Protein AF-A0A062FSZ6-F1 (afdb_monomer)

Radius of gyration: 15.23 Å; Cα contacts (8 Å, |Δi|>4): 38; chains: 1; bounding box: 30×36×31 Å

Mean predicted aligned error: 6.64 Å

pLDDT: mean 86.61, std 11.58, range [44.91, 98.12]

Foldseek 3Di:
DVCCVPPVPVVVVVVVVLVVQLVVLVVVCCVVPVPDDSVNSVVVSVLVVVLVVQLVPDPDPVSNVVSVVVSVVVVD

Secondary structure (DSSP, 8-state):
-HHHHH-HHHHHHHHHHHHHHHHHHHHHHHHH-TT--HHHHHHHHHHHHHHHHHHHH-SSHHHHHHHHHHHHHTT-

Structure (mmCIF, N/CA/C/O backbone):
data_AF-A0A062FSZ6-F1
#
_entry.id   AF-A0A062FSZ6-F1
#
loop_
_atom_site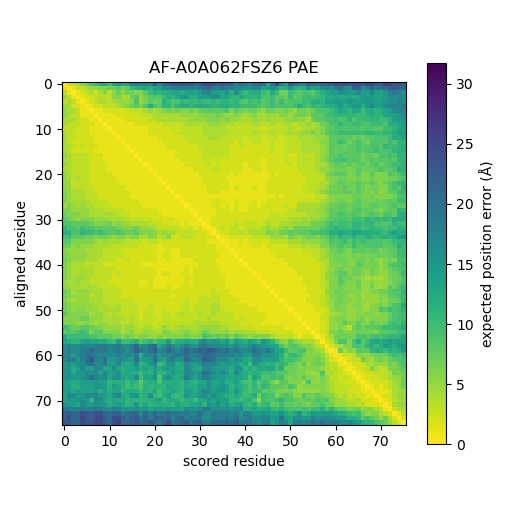.group_PDB
_atom_site.id
_atom_site.type_symbol
_atom_site.label_atom_id
_atom_site.label_alt_id
_atom_site.label_comp_id
_atom_site.label_asym_id
_atom_site.label_entity_id
_atom_site.label_seq_id
_atom_site.pdbx_PDB_ins_code
_atom_site.Cartn_x
_atom_site.Cartn_y
_atom_site.Cartn_z
_atom_site.occupancy
_atom_site.B_iso_or_equiv
_atom_site.auth_seq_id
_atom_site.auth_comp_id
_atom_site.auth_asym_id
_atom_site.auth_atom_id
_atom_site.pdbx_PDB_model_num
ATOM 1 N N . PHE A 1 1 ? 12.628 7.456 -5.173 1.00 60.84 1 PHE A N 1
ATOM 2 C CA . PHE A 1 1 ? 13.192 8.821 -5.083 1.00 60.84 1 PHE A CA 1
ATOM 3 C C . PHE A 1 1 ? 13.462 9.380 -6.480 1.00 60.84 1 PHE A C 1
ATOM 5 O O . PHE A 1 1 ? 13.020 10.483 -6.762 1.00 60.84 1 PHE A O 1
ATOM 12 N N . GLU A 1 2 ? 14.049 8.594 -7.389 1.00 74.50 2 GLU A N 1
ATOM 13 C CA . GLU A 1 2 ? 14.271 8.992 -8.793 1.00 74.50 2 GLU A CA 1
ATOM 14 C C . GLU A 1 2 ? 12.980 9.254 -9.584 1.00 74.50 2 GLU A C 1
ATOM 16 O O . GLU A 1 2 ? 12.849 10.284 -10.235 1.00 74.50 2 GLU A O 1
ATOM 21 N N . THR A 1 3 ? 11.959 8.404 -9.446 1.00 72.12 3 THR A N 1
ATOM 22 C CA . THR A 1 3 ? 10.666 8.571 -10.142 1.00 72.12 3 THR A CA 1
ATOM 23 C C . THR A 1 3 ? 9.954 9.888 -9.831 1.00 72.12 3 THR A C 1
ATOM 25 O O . THR A 1 3 ? 9.241 10.411 -10.683 1.00 72.12 3 THR A O 1
AT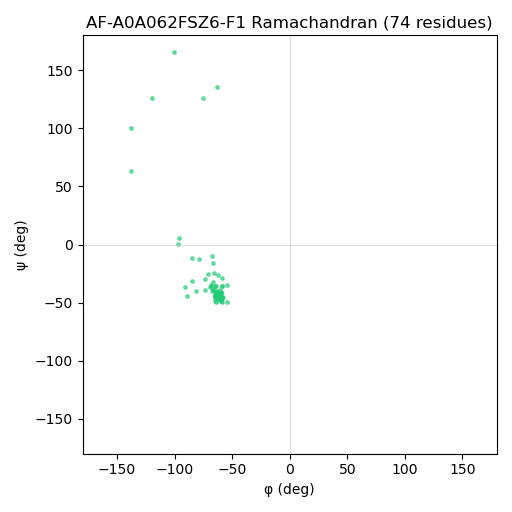OM 28 N N . LYS A 1 4 ? 10.170 10.465 -8.641 1.00 77.25 4 LYS A N 1
ATOM 29 C CA . LYS A 1 4 ? 9.622 11.776 -8.258 1.00 77.25 4 LYS A CA 1
ATOM 30 C C . LYS A 1 4 ? 10.219 12.914 -9.093 1.00 77.25 4 LYS A C 1
ATOM 32 O O . LYS A 1 4 ? 9.528 13.898 -9.336 1.00 77.25 4 LYS A O 1
ATOM 37 N N . LEU A 1 5 ? 11.478 12.777 -9.506 1.00 81.06 5 LEU A N 1
ATOM 38 C CA . LEU A 1 5 ? 12.212 13.777 -10.280 1.00 81.06 5 LEU A CA 1
ATOM 39 C C . LEU A 1 5 ? 12.001 13.571 -11.785 1.00 81.06 5 LEU A C 1
ATOM 41 O O . LEU A 1 5 ? 11.710 14.529 -12.492 1.00 81.06 5 LEU A O 1
ATOM 45 N N . THR A 1 6 ? 12.072 12.325 -12.260 1.00 90.12 6 THR A N 1
ATOM 46 C CA . THR A 1 6 ? 12.011 11.999 -13.697 1.00 90.12 6 THR A CA 1
ATOM 47 C C . THR A 1 6 ? 10.577 11.873 -14.223 1.00 90.12 6 THR A C 1
ATOM 49 O O . THR A 1 6 ? 10.303 12.217 -15.369 1.00 90.12 6 THR A O 1
ATOM 52 N N . TYR A 1 7 ? 9.631 11.429 -13.384 1.00 90.94 7 TYR A N 1
ATOM 53 C CA . TYR A 1 7 ? 8.226 11.202 -13.758 1.00 90.94 7 TYR A CA 1
ATOM 54 C C . TYR A 1 7 ? 7.250 11.703 -12.673 1.00 90.94 7 TYR A C 1
ATOM 56 O O . TYR A 1 7 ? 6.478 10.922 -12.104 1.00 90.94 7 TYR A O 1
ATOM 64 N N . PRO A 1 8 ? 7.220 13.018 -12.386 1.00 90.69 8 PRO A N 1
ATOM 65 C CA . PRO A 1 8 ? 6.490 13.581 -11.246 1.00 90.69 8 PRO A CA 1
ATOM 66 C C . PRO A 1 8 ? 4.984 13.284 -11.269 1.00 90.69 8 PRO A C 1
ATOM 68 O O . PRO A 1 8 ? 4.388 13.025 -10.224 1.00 90.69 8 PRO A O 1
ATOM 71 N N . LYS A 1 9 ? 4.357 13.261 -12.454 1.00 92.38 9 LYS A N 1
ATOM 72 C CA . LYS A 1 9 ? 2.930 12.920 -12.593 1.00 92.38 9 LYS A CA 1
ATOM 73 C C . LYS A 1 9 ? 2.650 11.467 -12.200 1.00 92.38 9 LYS A C 1
ATOM 75 O O . LYS A 1 9 ? 1.728 11.219 -11.431 1.00 92.38 9 LYS A O 1
ATOM 80 N N . ALA A 1 10 ? 3.466 10.525 -12.677 1.00 90.94 10 ALA A N 1
ATOM 81 C CA . ALA A 1 10 ? 3.328 9.111 -12.333 1.00 90.94 10 ALA A CA 1
ATOM 82 C C . ALA A 1 10 ? 3.569 8.880 -10.834 1.00 90.94 10 ALA A C 1
ATOM 84 O O . ALA A 1 10 ? 2.808 8.162 -10.188 1.00 90.94 10 ALA A O 1
ATOM 85 N N . TYR A 1 11 ? 4.564 9.564 -10.262 1.00 92.31 11 TYR A N 1
ATOM 86 C CA . TYR A 1 11 ? 4.830 9.528 -8.826 1.00 92.31 11 TYR A CA 1
ATOM 87 C C . TYR A 1 11 ? 3.628 10.005 -7.997 1.00 92.31 11 TYR A C 1
ATOM 89 O O . TYR A 1 11 ? 3.212 9.316 -7.067 1.00 92.31 11 TYR A O 1
ATOM 97 N N . ILE A 1 12 ? 3.035 11.156 -8.338 1.00 93.69 12 ILE A N 1
ATOM 98 C CA . ILE A 1 12 ? 1.863 11.682 -7.618 1.00 93.69 12 ILE A CA 1
ATOM 99 C C . ILE A 1 12 ? 0.689 10.706 -7.712 1.00 93.69 12 ILE A C 1
ATOM 101 O O . ILE A 1 12 ? 0.013 10.464 -6.712 1.00 93.69 12 ILE A O 1
ATOM 105 N N . THR A 1 13 ? 0.459 10.121 -8.888 1.00 94.75 13 THR A N 1
ATOM 106 C CA . THR A 1 13 ? -0.577 9.102 -9.074 1.00 94.75 13 THR A CA 1
ATOM 107 C C . THR A 1 13 ? -0.336 7.894 -8.170 1.00 94.75 13 THR A C 1
ATOM 109 O O . THR A 1 13 ? -1.252 7.493 -7.456 1.00 94.75 13 THR A O 1
ATOM 112 N N . ALA A 1 14 ? 0.891 7.368 -8.110 1.00 92.00 14 ALA A N 1
ATOM 113 C CA . ALA A 1 14 ? 1.236 6.248 -7.232 1.00 92.00 14 ALA A CA 1
ATOM 114 C C . ALA A 1 14 ? 1.005 6.572 -5.744 1.00 92.00 14 ALA A C 1
ATOM 116 O O . ALA A 1 14 ? 0.445 5.758 -5.012 1.00 92.00 14 ALA A O 1
ATOM 117 N N . VAL A 1 15 ? 1.361 7.784 -5.298 1.00 93.94 15 VAL A N 1
ATOM 118 C CA . VAL A 1 15 ? 1.094 8.238 -3.921 1.00 93.94 15 VAL A CA 1
ATOM 119 C C . VAL A 1 15 ? -0.409 8.299 -3.637 1.00 93.94 15 VAL A C 1
ATOM 121 O O . VAL A 1 15 ? -0.847 7.827 -2.590 1.00 93.94 15 VAL A O 1
ATOM 124 N N . ARG A 1 16 ? -1.214 8.837 -4.564 1.00 96.25 16 ARG A N 1
ATOM 125 C CA . ARG A 1 16 ? -2.679 8.891 -4.413 1.00 96.25 16 ARG A CA 1
ATOM 126 C C . ARG A 1 16 ? -3.288 7.498 -4.303 1.00 96.25 16 ARG A C 1
ATOM 128 O O . ARG A 1 16 ? -4.106 7.277 -3.414 1.00 96.25 16 ARG A O 1
ATOM 135 N N . TYR A 1 17 ? -2.859 6.570 -5.157 1.00 94.88 17 TYR A N 1
ATOM 136 C CA . TYR A 1 17 ? -3.307 5.181 -5.093 1.00 94.88 17 TYR A CA 1
ATOM 137 C C . TYR A 1 17 ? -2.932 4.519 -3.770 1.00 94.88 17 TYR A C 1
ATOM 139 O O . TYR A 1 17 ? -3.780 3.870 -3.168 1.00 94.88 17 TYR A O 1
ATOM 147 N N . ARG A 1 18 ? -1.708 4.736 -3.271 1.00 94.94 18 ARG A N 1
ATOM 148 C CA . ARG A 1 18 ? -1.279 4.200 -1.972 1.00 94.94 18 ARG A CA 1
ATOM 149 C C . ARG A 1 18 ? -2.175 4.688 -0.832 1.00 94.94 18 ARG A C 1
ATOM 151 O O . ARG A 1 18 ? -2.593 3.892 0.002 1.00 94.94 18 ARG A O 1
ATOM 158 N N . THR A 1 19 ? -2.482 5.984 -0.804 1.00 97.00 19 THR A N 1
ATOM 159 C CA . THR A 1 19 ? -3.365 6.564 0.217 1.00 97.00 19 THR A CA 1
ATOM 160 C C . THR A 1 19 ? -4.789 6.027 0.105 1.00 97.00 19 THR A C 1
ATOM 162 O O . THR A 1 19 ? -5.383 5.669 1.118 1.00 97.00 19 THR A O 1
ATOM 165 N N . TRP A 1 20 ? -5.335 5.949 -1.112 1.00 98.12 20 TRP A N 1
ATOM 166 C CA . TRP A 1 20 ? -6.670 5.396 -1.340 1.00 98.12 20 TRP A CA 1
ATOM 167 C C . TRP A 1 20 ? -6.758 3.939 -0.875 1.00 98.12 20 TRP A C 1
ATOM 169 O O . TRP A 1 20 ? -7.647 3.607 -0.097 1.00 98.12 20 TRP A O 1
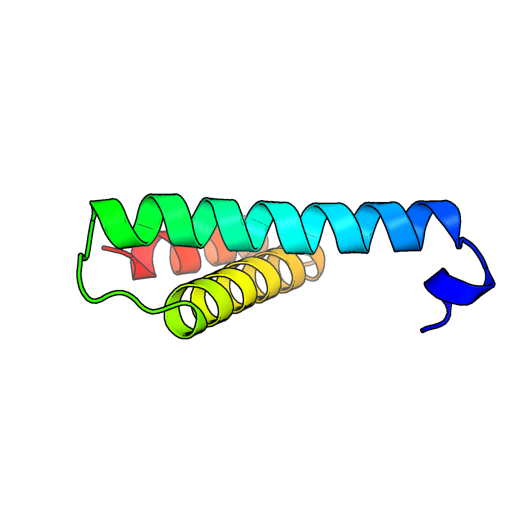ATOM 179 N N . LEU A 1 21 ? -5.796 3.101 -1.269 1.00 97.44 21 LEU A N 1
ATOM 180 C CA . LEU A 1 21 ? -5.783 1.683 -0.921 1.00 97.44 21 LEU A CA 1
ATOM 181 C C . LEU A 1 21 ? -5.673 1.466 0.593 1.00 97.44 21 LEU A C 1
ATOM 183 O O . LEU A 1 21 ? -6.362 0.611 1.135 1.00 97.44 21 LEU A O 1
ATOM 187 N N . LEU A 1 22 ? -4.858 2.261 1.292 1.00 97.88 22 LEU A N 1
ATOM 188 C CA . LEU A 1 22 ? -4.753 2.191 2.751 1.00 97.88 22 LEU A CA 1
ATOM 189 C C . LEU A 1 22 ? -6.090 2.495 3.445 1.00 97.88 22 LEU A C 1
ATOM 191 O O . LEU A 1 22 ? -6.485 1.784 4.369 1.00 97.88 22 LEU A O 1
ATOM 195 N N . ASN A 1 23 ? -6.794 3.531 2.985 1.00 97.75 23 ASN A N 1
ATOM 196 C CA . ASN A 1 23 ? -8.108 3.884 3.519 1.00 97.75 23 ASN A CA 1
ATOM 197 C C . ASN A 1 23 ? -9.154 2.808 3.210 1.00 97.75 23 ASN A C 1
ATOM 199 O O . ASN A 1 23 ? -9.983 2.505 4.065 1.00 97.75 23 ASN A O 1
ATOM 203 N N . GLU A 1 24 ? -9.100 2.218 2.015 1.00 97.88 24 GLU A N 1
ATOM 204 C CA . GLU A 1 24 ? -9.996 1.133 1.622 1.00 97.88 24 GLU A CA 1
ATOM 205 C C . GLU A 1 24 ? -9.771 -0.105 2.498 1.00 97.88 24 GLU A C 1
ATOM 207 O O . GLU A 1 24 ? -10.712 -0.614 3.100 1.00 97.88 24 GLU A O 1
ATOM 212 N N . ILE A 1 25 ? -8.514 -0.528 2.666 1.00 96.94 25 ILE A N 1
ATOM 213 C CA . ILE A 1 25 ? -8.129 -1.634 3.552 1.00 96.94 25 ILE A CA 1
ATOM 214 C C . ILE A 1 25 ? -8.656 -1.387 4.970 1.00 96.94 25 ILE A C 1
ATOM 216 O O . ILE A 1 25 ? -9.320 -2.253 5.532 1.00 96.94 25 ILE A O 1
ATOM 220 N N . TYR A 1 26 ? -8.431 -0.195 5.528 1.00 98.00 26 TYR A N 1
ATOM 221 C CA . TYR A 1 26 ? -8.928 0.161 6.859 1.00 98.00 26 TYR A CA 1
ATOM 222 C C . TYR A 1 26 ? -10.465 0.114 6.957 1.00 98.00 26 TYR A C 1
ATOM 224 O O . TYR A 1 26 ? -11.006 -0.456 7.905 1.00 98.00 26 TYR A O 1
ATOM 232 N N . SER A 1 27 ? -11.168 0.656 5.957 1.00 97.50 27 SER A N 1
ATOM 233 C CA . SER A 1 27 ? -12.637 0.649 5.867 1.00 97.50 27 SER A CA 1
ATOM 234 C C . SER A 1 27 ? -13.221 -0.765 5.864 1.00 97.50 27 SER A C 1
ATOM 236 O O . SER A 1 27 ? -14.281 -0.996 6.445 1.00 97.50 27 SER A O 1
ATOM 238 N N . GLN A 1 28 ? -12.541 -1.728 5.239 1.00 96.88 28 GLN A N 1
ATOM 239 C CA . GLN A 1 28 ? -12.976 -3.125 5.261 1.00 96.88 28 GLN A CA 1
ATOM 240 C C . GLN A 1 28 ? -12.563 -3.840 6.556 1.00 96.88 28 GLN A C 1
ATOM 242 O O . GLN A 1 28 ? -13.371 -4.568 7.130 1.00 96.88 28 GLN A O 1
ATOM 247 N N . LEU A 1 29 ? -11.352 -3.590 7.066 1.00 95.69 29 LEU A N 1
ATOM 248 C CA . LEU A 1 29 ? -10.852 -4.190 8.308 1.00 95.69 29 LEU A CA 1
ATOM 249 C C . LEU A 1 29 ? -11.749 -3.880 9.504 1.00 95.69 29 LEU A C 1
ATOM 251 O O . LEU A 1 29 ? -12.099 -4.798 10.239 1.00 95.69 29 LEU A O 1
ATOM 255 N N . ILE A 1 30 ? -12.184 -2.627 9.665 1.00 96.50 30 ILE A N 1
ATOM 256 C CA . ILE A 1 30 ? -13.019 -2.231 10.809 1.00 96.50 30 ILE A CA 1
ATOM 257 C C . ILE A 1 30 ? -14.409 -2.893 10.795 1.00 96.50 30 ILE A C 1
ATOM 259 O O . ILE A 1 30 ? -15.018 -3.073 11.847 1.00 96.50 30 ILE A O 1
ATOM 263 N N . LYS A 1 31 ? -14.909 -3.293 9.614 1.00 96.50 31 LYS A N 1
ATOM 264 C CA . LYS A 1 31 ? -16.175 -4.037 9.481 1.00 96.50 31 LYS A CA 1
ATOM 265 C C . LYS A 1 31 ? -16.046 -5.487 9.940 1.00 96.50 31 LYS A C 1
ATOM 267 O O . LYS A 1 31 ? -17.032 -6.066 10.379 1.00 96.50 31 LYS A O 1
ATOM 272 N N . LEU A 1 32 ? -14.854 -6.070 9.811 1.00 94.75 32 LEU A N 1
ATOM 273 C CA . LEU A 1 32 ? -14.566 -7.453 10.202 1.00 94.75 32 LEU A CA 1
ATOM 274 C C . LEU A 1 32 ? -14.067 -7.548 11.649 1.00 94.75 32 LEU A C 1
ATOM 276 O O . LEU A 1 32 ? -14.392 -8.494 12.360 1.00 94.75 32 LEU A O 1
ATOM 280 N N . LYS A 1 33 ? -13.283 -6.561 12.087 1.00 92.88 33 LYS A N 1
ATOM 281 C CA . LYS A 1 33 ? -12.652 -6.478 13.402 1.00 92.88 33 LYS A CA 1
ATOM 282 C C . LYS A 1 33 ? -12.783 -5.042 13.914 1.00 92.88 33 LYS A C 1
ATOM 284 O O . LYS A 1 33 ? -12.024 -4.163 13.520 1.00 92.88 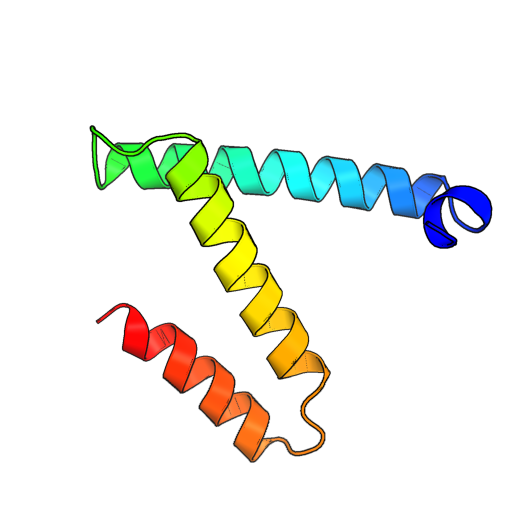33 LYS A O 1
ATOM 289 N N . THR A 1 34 ? -13.750 -4.795 14.794 1.00 93.25 34 THR A N 1
ATOM 290 C CA . THR A 1 34 ? -14.118 -3.439 15.251 1.00 93.25 34 THR A CA 1
ATOM 291 C C . THR A 1 34 ? -13.044 -2.727 16.077 1.00 93.25 34 THR A C 1
ATOM 293 O O . THR A 1 34 ? -13.126 -1.518 16.257 1.00 93.25 34 THR A O 1
ATOM 296 N N . ASP A 1 35 ? -12.051 -3.455 16.589 1.00 95.25 35 ASP A N 1
ATOM 297 C CA . ASP A 1 35 ? -10.879 -2.919 17.290 1.00 95.25 35 ASP A CA 1
ATOM 298 C C . ASP A 1 35 ? -9.648 -2.759 16.376 1.00 95.25 35 ASP A C 1
ATOM 300 O O . ASP A 1 35 ? -8.570 -2.414 16.857 1.00 95.25 35 ASP A O 1
ATOM 304 N N . ALA A 1 36 ? -9.785 -3.000 15.065 1.00 95.38 36 ALA A N 1
ATOM 305 C CA . ALA A 1 36 ? -8.702 -2.808 14.108 1.00 95.38 36 ALA A CA 1
ATOM 306 C C . ALA A 1 36 ? -8.270 -1.338 14.044 1.00 95.38 36 ALA A C 1
ATOM 308 O O . ALA A 1 36 ? -9.078 -0.413 13.958 1.00 95.38 36 ALA A O 1
ATOM 309 N N . THR A 1 37 ? -6.962 -1.123 14.036 1.00 96.75 37 THR A N 1
ATOM 310 C CA . THR A 1 37 ? -6.348 0.198 13.991 1.00 96.75 37 THR A CA 1
ATOM 311 C C . THR A 1 37 ? -5.876 0.544 12.582 1.00 96.75 37 THR A C 1
ATOM 313 O O . THR A 1 37 ? -5.702 -0.304 11.704 1.00 96.75 37 THR A O 1
ATOM 316 N N . PHE A 1 38 ? -5.577 1.822 12.362 1.00 95.38 38 PHE A N 1
ATOM 317 C CA . PHE A 1 38 ? -4.938 2.253 11.121 1.00 95.38 38 PHE A CA 1
ATOM 318 C C . PHE A 1 38 ? -3.540 1.634 10.926 1.00 95.38 38 PHE A C 1
ATOM 320 O O . PHE A 1 38 ? -3.086 1.475 9.792 1.00 95.38 38 PHE A O 1
ATOM 327 N N . GLN A 1 39 ? -2.851 1.259 12.013 1.00 96.81 39 GLN A N 1
ATOM 328 C CA . GLN A 1 39 ? -1.574 0.545 11.919 1.00 96.81 39 GLN A CA 1
ATOM 329 C C . GLN A 1 39 ? -1.764 -0.877 11.391 1.00 96.81 39 GLN A C 1
ATOM 331 O O . GLN A 1 39 ? -0.957 -1.316 10.578 1.00 96.81 39 GLN A O 1
ATOM 336 N N . ASP A 1 40 ? -2.853 -1.552 11.761 1.00 95.56 40 ASP A N 1
ATOM 337 C CA . ASP A 1 40 ? -3.166 -2.890 11.246 1.00 95.56 40 ASP A CA 1
ATOM 338 C C . ASP A 1 40 ? -3.424 -2.847 9.736 1.00 95.56 40 ASP A C 1
ATOM 340 O O . ASP A 1 40 ? -2.869 -3.642 8.978 1.00 95.56 40 ASP A O 1
ATOM 344 N N . ALA A 1 41 ? -4.169 -1.840 9.267 1.00 97.31 41 ALA A N 1
ATOM 345 C CA . ALA A 1 41 ? -4.363 -1.601 7.836 1.00 97.31 41 ALA A CA 1
ATOM 346 C C . ALA A 1 41 ? -3.043 -1.313 7.102 1.00 97.31 41 ALA A C 1
ATOM 348 O O . ALA A 1 41 ? -2.816 -1.787 5.987 1.00 97.31 41 ALA A O 1
ATOM 349 N N . LYS A 1 42 ? -2.138 -0.561 7.737 1.00 96.56 42 LYS A N 1
ATOM 350 C CA . LYS A 1 42 ? -0.813 -0.266 7.186 1.00 96.56 42 LYS A CA 1
ATOM 351 C C . LYS A 1 42 ? 0.072 -1.512 7.116 1.00 96.56 42 LYS A C 1
ATOM 353 O O . LYS A 1 42 ? 0.769 -1.692 6.119 1.00 96.56 42 LYS A O 1
ATOM 358 N N . LEU A 1 43 ? 0.025 -2.372 8.133 1.00 96.31 43 LEU A N 1
ATOM 359 C CA . LEU A 1 43 ? 0.727 -3.652 8.139 1.00 96.31 43 LEU A CA 1
ATOM 360 C C . LEU A 1 43 ? 0.198 -4.562 7.026 1.00 96.31 43 LEU A C 1
ATOM 362 O O . LEU A 1 43 ? 0.985 -5.132 6.276 1.00 96.31 43 LEU A O 1
ATOM 366 N N . PHE A 1 44 ? -1.123 -4.619 6.852 1.00 94.69 44 PHE A N 1
ATOM 367 C CA . PHE A 1 44 ? -1.756 -5.376 5.774 1.00 94.69 44 PHE A CA 1
ATOM 368 C C . PHE A 1 44 ? -1.336 -4.879 4.386 1.00 94.69 44 PHE A C 1
ATOM 370 O O . PHE A 1 44 ? -0.978 -5.677 3.520 1.00 94.69 44 PHE A O 1
ATOM 377 N N . LEU A 1 45 ? -1.280 -3.559 4.189 1.00 95.75 45 LEU A N 1
ATOM 378 C CA . LEU A 1 45 ? -0.758 -2.972 2.956 1.00 95.75 45 LEU A CA 1
ATOM 379 C C . LEU A 1 45 ? 0.703 -3.380 2.696 1.00 95.75 45 LEU A C 1
ATOM 381 O O . LEU A 1 45 ? 1.038 -3.718 1.564 1.00 95.75 45 LEU A O 1
ATOM 385 N N . TYR A 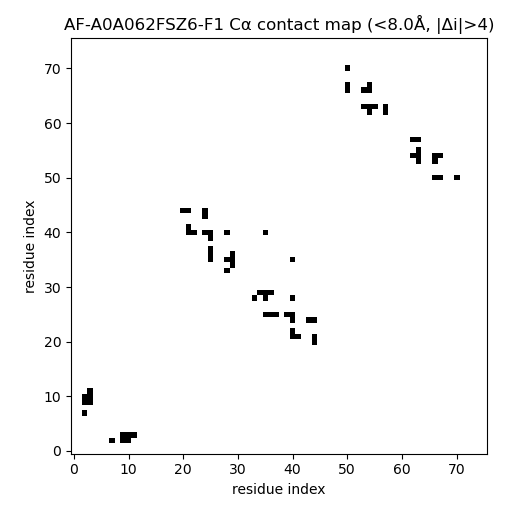1 46 ? 1.566 -3.401 3.718 1.00 94.12 46 TYR A N 1
ATOM 386 C CA . TYR A 1 46 ? 2.949 -3.871 3.560 1.00 94.12 46 TYR A CA 1
ATOM 387 C C . TYR A 1 46 ? 3.0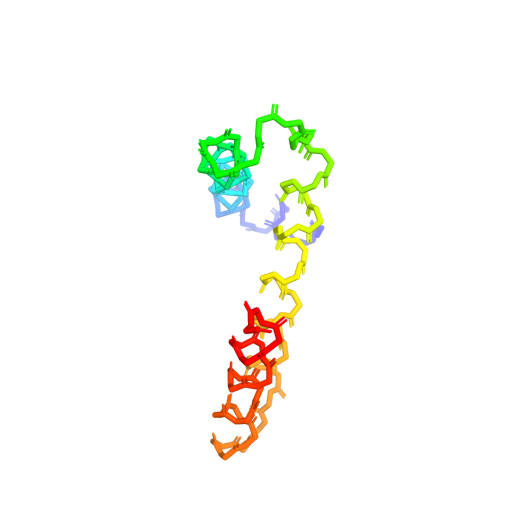41 -5.354 3.198 1.00 94.12 46 TYR A C 1
ATOM 389 O O . TYR A 1 46 ? 3.900 -5.724 2.399 1.00 94.12 46 TYR A O 1
ATOM 397 N N . MET A 1 47 ? 2.152 -6.193 3.735 1.00 92.12 47 MET A N 1
ATOM 398 C CA . MET A 1 47 ? 2.080 -7.606 3.354 1.00 92.12 47 MET A CA 1
ATOM 399 C C . MET A 1 47 ? 1.718 -7.764 1.871 1.00 92.12 47 MET A C 1
ATOM 401 O O . MET A 1 47 ? 2.403 -8.495 1.157 1.00 92.12 47 MET A O 1
ATOM 405 N N . ILE A 1 48 ? 0.714 -7.024 1.384 1.00 91.19 48 ILE A N 1
ATOM 406 C CA . ILE A 1 48 ? 0.344 -7.005 -0.043 1.00 91.19 48 ILE A CA 1
ATOM 407 C C . ILE A 1 48 ? 1.530 -6.553 -0.905 1.00 91.19 48 ILE A C 1
ATOM 409 O O . ILE A 1 48 ? 1.837 -7.176 -1.918 1.00 91.19 48 ILE A O 1
ATOM 413 N N . GLU A 1 49 ? 2.219 -5.482 -0.510 1.00 90.44 49 GLU A N 1
ATOM 414 C CA . GLU A 1 49 ? 3.376 -4.970 -1.251 1.00 90.44 49 GLU A CA 1
ATOM 415 C C . GLU A 1 49 ? 4.522 -5.981 -1.305 1.00 90.44 49 GLU A C 1
ATOM 417 O O . GLU A 1 49 ? 5.110 -6.179 -2.368 1.00 90.44 49 GLU A O 1
ATOM 422 N N . GLY A 1 50 ? 4.805 -6.658 -0.190 1.00 87.81 50 GLY A N 1
ATOM 423 C CA . GLY A 1 50 ? 5.792 -7.732 -0.130 1.00 87.81 50 GLY A CA 1
ATOM 424 C C . GLY A 1 50 ? 5.449 -8.888 -1.070 1.00 87.81 50 GLY A C 1
ATOM 425 O O . GLY A 1 50 ? 6.320 -9.348 -1.808 1.00 87.81 50 GLY A O 1
ATOM 426 N N . ALA A 1 51 ? 4.179 -9.300 -1.107 1.00 87.25 51 ALA A N 1
ATOM 427 C CA . ALA A 1 51 ? 3.704 -10.348 -2.007 1.00 87.25 51 ALA A CA 1
ATOM 428 C C . ALA A 1 51 ? 3.817 -9.942 -3.483 1.00 87.25 51 ALA A C 1
ATOM 430 O O . ALA A 1 51 ? 4.315 -10.718 -4.295 1.00 87.25 51 ALA A O 1
ATOM 431 N N . ILE A 1 52 ? 3.433 -8.708 -3.833 1.00 87.25 52 ILE A N 1
ATOM 432 C CA . ILE A 1 52 ? 3.571 -8.177 -5.198 1.00 87.25 52 ILE A CA 1
ATOM 433 C C . ILE A 1 52 ? 5.046 -8.145 -5.618 1.00 87.25 52 ILE A C 1
ATOM 435 O O . ILE A 1 52 ? 5.377 -8.573 -6.722 1.00 87.25 52 ILE A O 1
ATOM 439 N N . ILE A 1 53 ? 5.943 -7.663 -4.752 1.00 86.81 53 ILE A N 1
ATOM 440 C CA . ILE A 1 53 ? 7.380 -7.605 -5.051 1.00 86.81 53 ILE A CA 1
ATOM 441 C C . ILE A 1 53 ? 7.946 -9.012 -5.242 1.00 86.81 53 ILE A C 1
ATOM 443 O O . ILE A 1 53 ? 8.654 -9.237 -6.223 1.00 86.81 53 ILE A O 1
ATOM 447 N N . GLN A 1 54 ? 7.625 -9.960 -4.356 1.00 83.56 54 GLN A N 1
ATOM 448 C CA . GLN A 1 54 ? 8.067 -11.352 -4.497 1.00 83.56 54 GLN A CA 1
ATOM 449 C C . GLN A 1 54 ? 7.545 -11.981 -5.789 1.00 83.56 54 GLN A C 1
ATOM 451 O O . GLN A 1 54 ? 8.306 -12.621 -6.509 1.00 83.56 54 GLN A O 1
ATOM 456 N N . PHE A 1 55 ? 6.277 -11.744 -6.121 1.00 82.81 55 PHE A N 1
ATOM 457 C CA . PHE A 1 55 ? 5.661 -12.249 -7.342 1.00 82.81 55 PHE A CA 1
ATOM 458 C C . PHE A 1 55 ? 6.336 -11.697 -8.605 1.00 82.81 55 PHE A C 1
ATOM 460 O O . PHE A 1 55 ? 6.647 -12.454 -9.522 1.00 82.81 55 PHE A O 1
ATOM 467 N N . ILE A 1 56 ? 6.602 -10.388 -8.656 1.00 84.12 56 ILE A N 1
ATOM 468 C CA . ILE A 1 56 ? 7.271 -9.752 -9.801 1.00 84.12 56 ILE A CA 1
ATOM 469 C C . ILE A 1 56 ? 8.740 -10.189 -9.900 1.00 84.12 56 ILE A C 1
ATOM 471 O O . ILE A 1 56 ? 9.250 -10.341 -11.006 1.00 84.12 56 ILE A O 1
ATOM 475 N N . SER A 1 57 ? 9.409 -10.400 -8.762 1.00 82.75 57 SER A N 1
ATOM 476 C CA . SER A 1 57 ? 10.830 -10.780 -8.707 1.00 82.75 57 SER A CA 1
ATOM 477 C C . SER A 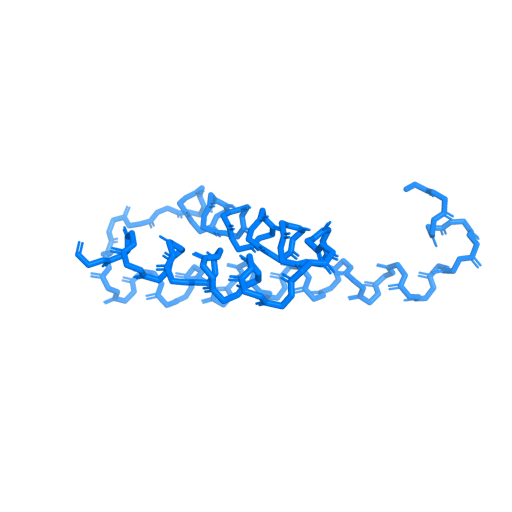1 57 ? 11.082 -12.264 -8.987 1.00 82.75 57 SER A C 1
ATOM 479 O O . SER A 1 57 ? 12.229 -12.657 -9.162 1.00 82.75 57 SER A O 1
ATOM 481 N N . SER A 1 58 ? 10.041 -13.098 -8.999 1.00 80.94 58 SER A N 1
ATOM 482 C CA . SER A 1 58 ? 10.169 -14.517 -9.322 1.00 80.94 58 SER A CA 1
ATOM 483 C C . SER A 1 58 ? 10.349 -14.713 -10.832 1.00 80.94 58 SER A C 1
ATOM 485 O O . SER A 1 58 ? 9.526 -14.254 -11.632 1.00 80.94 58 SER A O 1
ATOM 487 N N . ASP A 1 59 ? 11.408 -15.428 -11.217 1.00 73.31 59 ASP A N 1
ATOM 488 C CA . ASP A 1 59 ? 11.739 -15.736 -12.617 1.00 73.31 59 ASP A CA 1
ATOM 489 C C . ASP A 1 59 ? 11.004 -16.977 -13.158 1.00 73.31 59 ASP A C 1
ATOM 491 O O . ASP A 1 59 ? 10.977 -17.209 -14.368 1.00 73.31 59 ASP A O 1
ATOM 495 N N . VAL A 1 60 ? 10.363 -17.770 -12.291 1.00 74.00 60 VAL A N 1
ATOM 496 C CA . VAL A 1 60 ? 9.720 -19.039 -12.661 1.00 74.00 60 VAL A CA 1
ATOM 497 C C . VAL A 1 60 ? 8.222 -18.988 -12.361 1.00 74.00 60 VAL A C 1
ATOM 499 O O . VAL A 1 60 ? 7.807 -18.751 -11.232 1.00 74.00 60 VAL A O 1
ATOM 502 N N . ALA A 1 61 ? 7.383 -19.279 -13.360 1.00 72.88 61 ALA A N 1
ATOM 503 C CA . ALA A 1 61 ? 5.920 -19.247 -13.218 1.00 72.88 61 ALA A CA 1
ATOM 504 C C . ALA A 1 61 ? 5.389 -20.114 -12.052 1.00 72.88 61 ALA A C 1
ATOM 506 O O . ALA A 1 61 ? 4.465 -19.707 -11.356 1.00 72.88 61 ALA A O 1
ATOM 507 N N . ILE A 1 62 ? 6.026 -21.257 -11.783 1.00 74.06 62 ILE A N 1
ATOM 508 C CA . ILE A 1 62 ? 5.681 -22.150 -10.663 1.00 74.06 62 ILE A CA 1
ATOM 509 C C . ILE A 1 62 ? 5.960 -21.483 -9.306 1.00 74.06 62 ILE A C 1
ATOM 511 O O . ILE A 1 62 ? 5.188 -21.622 -8.363 1.00 74.06 62 ILE A O 1
ATOM 515 N N . GLU A 1 63 ? 7.058 -20.740 -9.180 1.00 72.75 63 GLU A N 1
ATOM 516 C CA . GLU A 1 63 ? 7.374 -20.013 -7.946 1.00 72.75 63 GLU A CA 1
ATOM 517 C C . GLU A 1 63 ? 6.393 -18.861 -7.713 1.00 72.75 63 GLU A C 1
ATOM 519 O O . GLU A 1 63 ? 5.990 -18.625 -6.576 1.00 72.75 63 GLU A O 1
ATOM 524 N N . ARG A 1 64 ? 5.942 -18.198 -8.784 1.00 70.06 64 ARG A N 1
ATOM 525 C CA . ARG A 1 64 ? 4.893 -17.171 -8.727 1.00 70.06 64 ARG A CA 1
ATOM 526 C C . ARG A 1 64 ? 3.573 -17.713 -8.185 1.00 70.06 64 ARG A C 1
ATOM 528 O O . ARG A 1 64 ? 2.984 -17.089 -7.304 1.00 70.06 64 ARG A O 1
ATOM 535 N N . GLU A 1 65 ? 3.128 -18.868 -8.679 1.00 74.88 65 GLU A N 1
ATOM 536 C CA . GLU A 1 65 ? 1.929 -19.550 -8.170 1.00 74.88 65 GLU A CA 1
ATOM 537 C C . GLU A 1 65 ? 2.092 -19.921 -6.693 1.00 74.88 65 GLU A C 1
ATOM 539 O O . GLU A 1 65 ? 1.226 -19.597 -5.883 1.00 74.88 65 GLU A O 1
ATOM 544 N N . ARG A 1 66 ? 3.250 -20.468 -6.304 1.00 75.44 66 ARG A N 1
ATOM 545 C CA . ARG A 1 66 ? 3.532 -20.807 -4.900 1.00 75.44 66 ARG A CA 1
ATOM 546 C C . ARG A 1 66 ? 3.574 -19.591 -3.972 1.00 75.44 66 ARG A C 1
ATOM 548 O O . ARG A 1 66 ? 3.147 -19.700 -2.828 1.00 75.44 66 ARG A O 1
ATOM 555 N N . VAL A 1 67 ? 4.073 -18.437 -4.422 1.00 76.31 67 VAL A N 1
ATOM 556 C CA . VAL A 1 67 ? 4.062 -17.192 -3.626 1.00 76.31 67 VAL A CA 1
ATOM 557 C C . VAL A 1 67 ? 2.628 -16.726 -3.373 1.00 76.31 67 VAL A C 1
ATOM 559 O O . VAL A 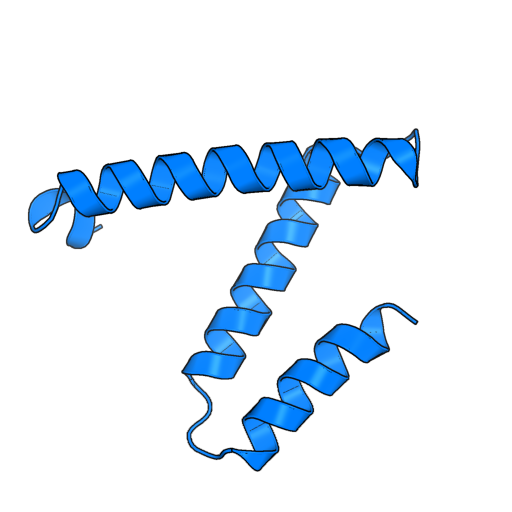1 67 ? 2.301 -16.350 -2.247 1.00 76.31 67 VAL A O 1
ATOM 562 N N . LEU A 1 68 ? 1.762 -16.791 -4.390 1.00 75.50 68 LEU A N 1
ATOM 563 C CA . LEU A 1 68 ? 0.342 -16.471 -4.237 1.00 75.50 68 LEU A CA 1
ATOM 564 C C . LEU A 1 68 ? -0.359 -17.462 -3.306 1.00 75.50 68 LEU A C 1
ATOM 566 O O . LEU A 1 68 ? -1.095 -17.035 -2.421 1.00 75.50 68 LEU A O 1
ATOM 570 N N . GLU A 1 69 ? -0.102 -18.760 -3.457 1.00 79.25 69 GLU A N 1
ATOM 571 C CA . GLU A 1 69 ? -0.648 -19.789 -2.570 1.00 79.25 69 GLU A CA 1
ATOM 572 C C . GLU A 1 69 ? -0.197 -19.590 -1.123 1.00 79.25 69 GLU A C 1
ATOM 574 O O . GLU A 1 69 ? -1.039 -19.570 -0.236 1.00 79.25 69 GLU A O 1
ATOM 579 N N . CYS A 1 70 ? 1.094 -19.369 -0.860 1.00 75.69 70 CYS A N 1
ATOM 580 C CA . CYS A 1 70 ? 1.599 -19.100 0.490 1.00 75.69 70 CYS A CA 1
ATOM 581 C C . CYS A 1 70 ? 0.966 -17.848 1.106 1.00 75.69 70 CYS A C 1
ATOM 583 O O . CYS A 1 70 ? 0.634 -17.845 2.291 1.00 75.69 70 CYS A O 1
ATOM 585 N N . PHE A 1 71 ? 0.787 -16.791 0.310 1.00 74.69 71 PHE A N 1
ATOM 586 C CA . PHE A 1 71 ? 0.134 -15.575 0.773 1.00 74.69 71 PHE A CA 1
ATOM 587 C C . PHE A 1 71 ? -1.334 -15.836 1.122 1.00 74.69 71 PHE A C 1
ATOM 589 O O . PHE A 1 71 ? -1.769 -15.468 2.204 1.00 74.69 71 PHE A O 1
ATOM 596 N N . LEU A 1 72 ? -2.084 -16.506 0.242 1.00 74.94 72 LEU A N 1
ATOM 597 C CA . LEU A 1 72 ? -3.519 -16.752 0.407 1.00 74.94 72 LEU A CA 1
ATOM 598 C C . LEU A 1 72 ? -3.831 -17.813 1.474 1.00 74.94 72 LEU A C 1
ATOM 600 O O . LEU A 1 72 ? -4.773 -17.638 2.241 1.00 74.94 72 LEU A O 1
ATOM 604 N N . LEU A 1 73 ? -3.034 -18.881 1.561 1.00 72.81 73 LEU A N 1
ATOM 605 C CA . LEU A 1 73 ? -3.170 -19.933 2.574 1.00 72.81 73 LEU A CA 1
ATOM 606 C C . LEU A 1 73 ? -2.767 -19.449 3.972 1.00 72.81 73 LEU A C 1
ATOM 608 O O . LEU A 1 73 ? -3.279 -19.969 4.955 1.00 72.81 73 LEU A O 1
ATOM 612 N N . GLY A 1 74 ? -1.900 -18.437 4.076 1.00 60.00 74 GLY A N 1
ATOM 613 C CA . GLY A 1 74 ? -1.563 -17.795 5.350 1.00 60.00 74 GLY A CA 1
ATOM 614 C C . GLY A 1 74 ? -2.712 -16.999 5.988 1.00 60.00 74 GLY A C 1
ATOM 615 O O . GLY A 1 74 ? -2.582 -16.580 7.136 1.00 60.00 74 GLY A O 1
ATOM 616 N N . PHE A 1 75 ? -3.821 -16.787 5.267 1.00 55.69 75 PHE A N 1
ATOM 617 C CA . PHE A 1 75 ? -5.045 -16.158 5.785 1.00 55.69 75 PHE A CA 1
ATOM 618 C C . PHE A 1 75 ? -6.127 -17.166 6.219 1.00 55.69 75 PHE A C 1
ATOM 620 O O . PHE A 1 75 ? -7.209 -16.730 6.619 1.00 55.69 75 PHE A O 1
ATOM 627 N N . GLY A 1 76 ? -5.862 -18.474 6.097 1.00 44.91 76 GLY A N 1
ATOM 628 C CA . GLY A 1 76 ? -6.760 -19.566 6.499 1.00 44.91 76 GLY A CA 1
ATOM 629 C C . GLY A 1 76 ? -6.612 -19.988 7.954 1.00 44.91 76 GLY A C 1
ATOM 630 O O . GLY A 1 76 ? -5.481 -19.922 8.482 1.00 44.91 76 GLY A O 1
#

Solvent-accessible surface area (backbone atoms only — not comparable to full-atom values): 4275 Å² total; per-residue (Å²): 116,65,51,54,74,79,37,46,68,62,38,53,50,52,52,52,52,52,55,51,50,40,50,50,46,32,63,54,43,39,75,78,37,79,83,58,46,72,65,56,23,50,51,50,49,50,50,53,50,51,51,52,50,53,40,71,70,43,92,42,73,71,56,31,52,48,50,51,46,54,58,59,57,69,75,107

Nearest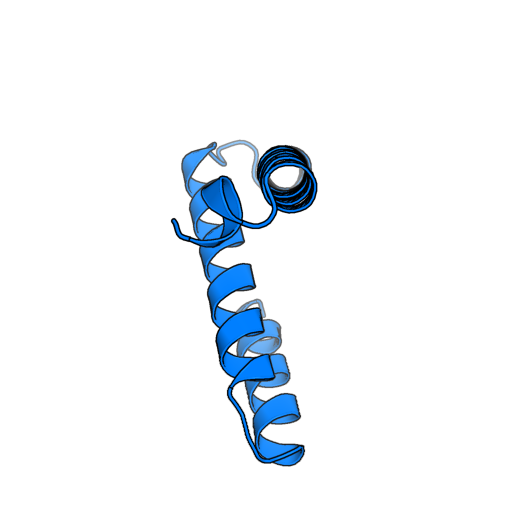 PDB structures (foldseek):
  4m70-assembly5_Q  TM=5.717E-01  e=3.124E+00  Solanum tuberosum
  4m70-assembly3_I  TM=4.675E-01  e=4.013E+00  Solanum tuberosum
  2rld-assembly1_D  TM=4.663E-01  e=7.994E+00  Bacteroides thetaiotaomicron VPI-5482

Sequence (76 aa):
FETKLTYPKAYITAVRYRTWLLNEIYSQLIKLKTDATFQDAKLFLYMIEGAIIQFISSDVAIERERVLECFLLGFG